Protein 2CZS (pdb70)

B-factor: mean 29.31, std 8.31, range [16.1, 69.45]

Radius of gyration: 17.57 Å; Cα contacts (8 Å, |Δi|>4): 121; chains: 2; bounding box: 39×52×35 Å

InterPro domains:
  IPR036280 Multiheme cytochrome superfamily [SSF48695] (51-92)

Structure (mmCIF, N/CA/C/O backbone):
data_2CZS
#
_entry.id   2CZS
#
_cell.length_a   39.645
_cell.length_b   55.679
_cell.length_c   39.637
_cell.angle_alpha   90.00
_cell.angle_beta   105.91
_cell.angle_gamma   90.00
#
_symmetry.space_group_name_H-M   'P 1 21 1'
#
loop_
_entity.id
_entity.type
_entity.pdbx_description
1 polymer 'cytochrome c, putative'
2 non-polymer 'SULFATE ION'
3 non-polymer 'SODIUM ION'
4 non-polymer 'PROTOPORPHYRIN IX CONTAINING FE'
5 water water
#
loop_
_atom_site.group_PDB
_atom_site.id
_atom_site.type_symbol
_atom_site.label_atom_id
_atom_site.label_alt_id
_atom_site.label_comp_id
_atom_site.label_asym_id
_atom_site.label_entity_id
_atom_site.label_seq_id
_atom_site.pdbx_PDB_ins_code
_atom_site.Cartn_x
_atom_site.Cartn_y
_atom_site.Cartn_z
_atom_site.occupancy
_atom_site.B_iso_or_equiv
_atom_site.auth_seq_id
_atom_site.auth_comp_id
_atom_site.auth_asym_id
_atom_site.auth_atom_id
_atom_site.pdbx_PDB_model_num
ATOM 1 N N . VAL A 1 6 ? -9.744 6.433 6.413 1.00 41.35 28 VAL A N 1
ATOM 2 C CA . VAL A 1 6 ? -8.995 6.178 7.681 1.00 41.09 28 VAL A CA 1
ATOM 3 C C . VAL A 1 6 ? -7.810 7.143 7.847 1.00 40.51 28 VAL A C 1
ATOM 4 O O . VAL A 1 6 ? -7.521 7.971 6.960 1.00 40.75 28 VAL A O 1
ATOM 8 N N . ARG A 1 7 ? -7.120 7.018 8.977 1.00 39.48 29 ARG A N 1
ATOM 9 C CA . ARG A 1 7 ? -6.014 7.910 9.323 1.00 38.04 29 ARG A CA 1
ATOM 10 C C . ARG A 1 7 ? -4.745 7.501 8.583 1.00 36.35 29 ARG A C 1
ATOM 11 O O . ARG A 1 7 ? -4.436 6.315 8.478 1.00 36.77 29 ARG A O 1
ATOM 19 N N . THR A 1 8 ? -4.022 8.482 8.054 1.00 33.95 30 THR A N 1
ATOM 20 C CA . THR A 1 8 ? -2.746 8.188 7.395 1.00 31.78 30 THR A CA 1
ATOM 21 C C . THR A 1 8 ? -1.610 8.296 8.423 1.00 30.19 30 THR A C 1
ATOM 22 O O . THR A 1 8 ? -1.667 9.095 9.367 1.00 30.01 30 THR A O 1
ATOM 26 N N . LYS A 1 9 ? -0.617 7.439 8.256 1.00 28.01 31 LYS A N 1
ATOM 27 C CA . LYS A 1 9 ? 0.364 7.238 9.299 1.00 26.57 31 LYS A CA 1
ATOM 28 C C . LYS A 1 9 ? 1.294 8.429 9.533 1.00 26.61 31 LYS A C 1
ATOM 29 O O . LYS A 1 9 ? 1.711 9.149 8.590 1.00 25.65 31 LYS A O 1
ATOM 35 N N . LYS A 1 10 ? 1.574 8.664 10.814 1.00 25.83 32 LYS A N 1
ATOM 36 C CA . LYS A 1 10 ? 2.446 9.753 11.213 1.00 25.39 32 LYS A CA 1
ATOM 37 C C . LYS A 1 10 ? 3.892 9.325 11.085 1.00 23.74 32 LYS A C 1
ATOM 38 O O . LYS A 1 10 ? 4.197 8.143 10.944 1.00 23.88 32 LYS A O 1
ATOM 44 N N . VAL A 1 11 ? 4.793 10.310 11.095 1.00 23.08 33 VAL A N 1
ATOM 45 C CA . VAL A 1 11 ? 6.211 10.016 11.044 1.00 22.20 33 VAL A CA 1
ATOM 46 C C . VAL A 1 11 ? 6.649 9.312 12.331 1.00 23.58 33 VAL A C 1
ATOM 47 O O . VAL A 1 11 ? 6.430 9.844 13.403 1.00 24.23 33 VAL A O 1
ATOM 51 N N . PRO A 1 12 ? 7.250 8.108 12.228 1.00 24.38 34 PRO A N 1
ATOM 52 C CA . PRO A 1 12 ? 7.713 7.438 13.460 1.00 24.79 34 PRO A CA 1
ATOM 53 C C . PRO A 1 12 ? 8.660 8.291 14.302 1.00 24.77 34 PRO A C 1
ATOM 54 O O . PRO A 1 12 ? 9.543 8.946 13.751 1.00 23.32 34 PRO A O 1
ATOM 58 N N . LEU A 1 13 ? 8.470 8.306 15.626 1.00 25.20 35 LEU A N 1
ATOM 59 C CA . LEU A 1 13 ? 9.461 8.925 16.494 1.00 25.34 35 LEU A CA 1
ATOM 60 C C . LEU A 1 13 ? 10.437 7.864 16.900 1.00 25.37 35 LEU A C 1
ATOM 61 O O . LEU A 1 13 ? 10.254 7.150 17.915 1.00 25.62 35 LEU A O 1
ATOM 66 N N . ASP A 1 14 ? 11.467 7.738 16.077 1.00 25.15 36 ASP A N 1
ATOM 67 C CA . ASP A 1 14 ? 12.475 6.691 16.269 1.00 25.77 36 ASP A CA 1
ATOM 68 C C . ASP A 1 14 ? 13.805 7.189 15.767 1.00 25.74 36 ASP A C 1
ATOM 69 O O . ASP A 1 14 ? 13.894 8.330 15.338 1.00 25.63 36 ASP A O 1
ATOM 74 N N . THR A 1 15 ? 14.859 6.377 15.867 1.00 26.73 37 THR A N 1
ATOM 75 C CA . THR A 1 15 ? 16.191 6.837 15.471 1.00 28.14 37 THR A CA 1
ATOM 76 C C . THR A 1 15 ? 16.257 7.283 13.995 1.00 27.54 37 THR A C 1
ATOM 77 O O . THR A 1 15 ? 16.965 8.223 13.661 1.00 28.32 37 THR A O 1
ATOM 81 N N . ASN A 1 16 ? 15.498 6.613 13.131 1.00 27.91 38 ASN A N 1
ATOM 82 C CA . ASN A 1 16 ? 15.458 6.968 11.722 1.00 27.13 38 ASN A CA 1
ATOM 83 C C . ASN A 1 16 ? 14.846 8.311 11.375 1.00 26.57 38 ASN A C 1
ATOM 84 O O . ASN A 1 16 ? 15.106 8.832 10.292 1.00 26.67 38 ASN A O 1
ATOM 89 N N . HIS A 1 17 ? 14.040 8.870 12.276 1.00 24.02 39 HIS A N 1
ATOM 90 C CA . HIS A 1 17 ? 13.331 10.115 11.958 1.00 23.98 39 HIS A CA 1
ATOM 91 C C . HIS A 1 17 ? 13.557 11.218 12.953 1.00 23.74 39 HIS A C 1
ATOM 92 O O . HIS A 1 17 ? 13.048 12.337 12.761 1.00 22.38 39 HIS A O 1
ATOM 99 N N . LYS A 1 18 ? 14.286 10.913 14.022 1.00 24.02 40 LYS A N 1
ATOM 100 C CA . LYS A 1 18 ? 14.544 11.931 15.047 1.00 24.24 40 LYS A CA 1
ATOM 101 C C . LYS A 1 18 ? 15.095 13.237 14.489 1.00 23.55 40 LYS A C 1
ATOM 102 O O . LYS A 1 18 ? 14.678 14.315 14.937 1.00 21.47 40 LYS A O 1
ATOM 108 N N . ARG A 1 19 ? 16.043 13.169 13.554 1.00 22.70 41 ARG A N 1
ATOM 109 C CA . ARG A 1 19 ? 16.674 14.394 13.046 1.00 23.72 41 ARG A CA 1
ATOM 110 C C . ARG A 1 19 ? 15.664 15.301 12.368 1.00 22.89 41 ARG A C 1
ATOM 111 O O . ARG A 1 19 ? 15.812 16.505 12.407 1.00 23.76 41 ARG A O 1
ATOM 119 N N . PHE A 1 20 ? 14.620 14.726 11.778 1.00 22.24 42 PHE A N 1
ATOM 120 C CA . PHE A 1 20 ? 13.576 15.557 11.171 1.00 21.01 42 PHE A CA 1
ATOM 121 C C . PHE A 1 20 ? 12.673 16.230 12.215 1.00 20.37 42 PHE A C 1
ATOM 122 O O . PHE A 1 20 ? 12.319 17.381 12.072 1.00 21.13 42 PHE A O 1
ATOM 130 N N . TYR A 1 21 ? 12.336 15.501 13.275 1.00 19.68 43 TYR A N 1
ATOM 131 C CA . TYR A 1 21 ? 11.669 16.093 14.441 1.00 19.11 43 TYR A CA 1
ATOM 132 C C . TYR A 1 21 ? 12.471 17.270 15.005 1.00 19.99 43 TYR A C 1
ATOM 133 O O . TYR A 1 21 ? 11.912 18.341 15.264 1.00 21.19 43 TYR A O 1
ATOM 142 N N . ASP A 1 22 ? 13.778 17.058 15.176 1.00 20.77 44 ASP A N 1
ATOM 143 C CA . ASP A 1 22 ? 14.663 18.081 15.746 1.00 20.61 44 ASP A CA 1
ATOM 144 C C . ASP A 1 22 ? 14.760 19.292 14.810 1.00 20.94 44 ASP A C 1
ATOM 145 O O . ASP A 1 22 ? 14.602 20.426 15.262 1.00 22.37 44 ASP A O 1
ATOM 150 N N . ALA A 1 23 ? 14.957 19.046 13.513 1.00 21.42 45 ALA A N 1
ATOM 151 C CA . ALA A 1 23 ? 15.057 20.111 12.502 1.00 22.50 45 ALA A CA 1
ATOM 152 C C . ALA A 1 23 ? 13.771 20.923 12.452 1.00 23.01 45 ALA A C 1
ATOM 153 O O . ALA A 1 23 ? 13.797 22.152 12.453 1.00 22.70 45 ALA A O 1
ATOM 155 N N . PHE A 1 24 ? 12.639 20.226 12.430 1.00 22.94 46 PHE A N 1
ATOM 156 C CA . PHE A 1 24 ? 11.329 20.868 12.466 1.00 24.37 46 PHE A CA 1
ATOM 157 C C . PHE A 1 24 ? 11.160 21.785 13.688 1.00 24.87 46 PHE A C 1
ATOM 158 O O . PHE A 1 24 ? 10.735 22.946 13.542 1.00 24.52 46 PHE A O 1
ATOM 166 N N . ALA A 1 25 ? 11.558 21.265 14.854 1.00 25.21 47 ALA A N 1
ATOM 167 C CA . ALA A 1 25 ? 11.517 22.016 16.129 1.00 25.72 47 ALA A CA 1
ATOM 168 C C . ALA A 1 25 ? 12.398 23.264 16.082 1.00 27.45 47 ALA A C 1
ATOM 169 O O . ALA A 1 25 ? 12.176 24.222 16.822 1.00 27.32 47 ALA A O 1
ATOM 171 N N . GLN A 1 26 ? 13.396 23.238 15.209 1.00 27.88 48 GLN A N 1
ATOM 172 C CA . GLN A 1 26 ? 14.378 24.317 15.111 1.00 28.65 48 GLN A CA 1
ATOM 173 C C . GLN A 1 26 ? 13.996 25.347 14.046 1.00 29.62 48 GLN A C 1
ATOM 174 O O . GLN A 1 26 ? 14.710 26.340 13.855 1.00 30.74 48 GLN A O 1
ATOM 180 N N . GLY A 1 27 ? 12.878 25.110 13.350 1.00 29.50 49 GLY A N 1
ATOM 181 C CA . GLY A 1 27 ? 12.395 26.015 12.294 1.00 29.37 49 GLY A CA 1
ATOM 182 C C . GLY A 1 27 ? 12.598 25.589 10.843 1.00 28.62 49 GLY A C 1
ATOM 183 O O . GLY A 1 27 ? 12.250 26.352 9.926 1.00 29.45 49 GLY A O 1
ATOM 184 N N . ALA A 1 28 ? 13.136 24.392 10.603 1.00 27.64 50 ALA A N 1
ATOM 185 C CA . ALA A 1 28 ? 13.292 23.930 9.217 1.00 26.75 50 ALA A CA 1
ATOM 186 C C . ALA A 1 28 ? 11.943 23.925 8.479 1.00 26.11 50 ALA A C 1
ATOM 187 O O . ALA A 1 28 ? 10.906 23.548 9.027 1.00 27.00 50 ALA A O 1
ATOM 189 N N . GLY A 1 29 ? 11.971 24.348 7.216 1.00 24.73 51 GLY A N 1
ATOM 190 C CA . GLY A 1 29 ? 10.800 24.264 6.366 1.00 24.38 51 GLY A CA 1
ATOM 191 C C . GLY A 1 29 ? 10.463 22.839 5.965 1.00 23.75 51 GLY A C 1
ATOM 192 O O . GLY A 1 29 ? 11.359 22.021 5.713 1.00 23.04 51 GLY A O 1
ATOM 193 N N . LYS A 1 30 ? 9.163 22.555 5.875 1.00 24.25 52 LYS A N 1
ATOM 194 C CA . LYS A 1 30 ? 8.697 21.229 5.499 1.00 24.61 52 LYS A CA 1
ATOM 195 C C . LYS A 1 30 ? 9.097 20.778 4.091 1.00 24.21 52 LYS A C 1
ATOM 196 O O . LYS A 1 30 ? 9.344 19.612 3.896 1.00 22.34 52 LYS A O 1
ATOM 202 N N . LEU A 1 31 ? 9.210 21.693 3.123 1.00 24.13 53 LEU A N 1
ATOM 203 C CA . LEU A 1 31 ? 9.685 21.295 1.801 1.00 24.49 53 L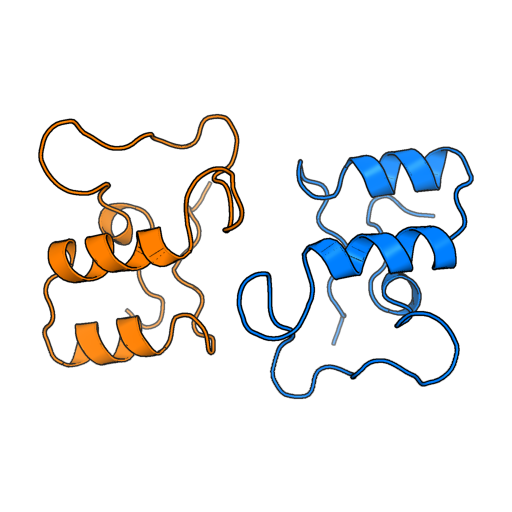EU A CA 1
ATOM 204 C C . LEU A 1 31 ? 11.149 20.833 1.847 1.00 23.81 53 LEU A C 1
ATOM 205 O O . LEU A 1 31 ? 11.506 19.823 1.238 1.00 24.13 53 LEU A O 1
ATOM 210 N N . ASP A 1 32 ? 11.992 21.550 2.586 1.00 23.51 54 ASP A N 1
ATOM 211 C CA . ASP A 1 32 ? 13.399 21.130 2.724 1.00 24.53 54 ASP A CA 1
ATOM 212 C C . ASP A 1 32 ? 13.510 19.758 3.390 1.00 23.49 54 ASP A C 1
ATOM 213 O O . ASP A 1 32 ? 14.303 18.909 2.976 1.00 24.59 54 ASP A O 1
ATOM 218 N N . LEU A 1 33 ? 12.684 19.541 4.418 1.00 22.58 55 LEU A N 1
ATOM 219 C CA . LEU A 1 33 ? 12.629 18.236 5.058 1.00 21.70 55 LEU A CA 1
ATOM 220 C C . LEU A 1 33 ? 12.121 17.154 4.131 1.00 20.38 55 LEU A C 1
ATOM 221 O O . LEU A 1 33 ? 12.697 16.054 4.079 1.00 20.97 55 LEU A O 1
ATOM 226 N N . ASP A 1 34 ? 11.067 17.433 3.366 1.00 19.19 56 ASP A N 1
ATOM 227 C CA . ASP A 1 34 ? 10.522 16.476 2.439 1.00 20.10 56 ASP A CA 1
ATOM 228 C C . ASP A 1 34 ? 11.594 15.959 1.461 1.00 21.50 56 ASP A C 1
ATOM 229 O O . ASP A 1 34 ? 11.591 14.796 1.093 1.00 20.73 56 ASP A O 1
ATOM 234 N N . ARG A 1 35 ? 12.503 16.840 1.029 1.00 22.60 57 ARG A N 1
ATOM 235 C CA . ARG A 1 35 ? 13.531 16.450 0.065 1.00 24.63 57 ARG A CA 1
ATOM 236 C C . ARG A 1 35 ? 14.422 15.392 0.691 1.00 24.13 57 ARG A C 1
ATOM 237 O O . ARG A 1 35 ? 14.877 14.495 -0.016 1.00 26.55 57 ARG A O 1
ATOM 245 N N . GLN A 1 36 ? 14.687 15.502 2.008 1.00 24.21 58 GLN A N 1
ATOM 246 C CA . GLN A 1 36 ? 15.533 14.526 2.712 1.00 23.29 58 GLN A CA 1
ATOM 247 C C . GLN A 1 36 ? 14.877 13.160 2.902 1.00 22.88 58 GLN A C 1
ATOM 248 O O . GLN A 1 36 ? 15.570 12.149 3.003 1.00 22.75 58 GLN A O 1
ATOM 254 N N . CYS A 1 37 ? 13.549 13.092 2.887 1.00 22.10 59 CYS A N 1
ATOM 255 C CA . CYS A 1 37 ? 12.859 11.781 3.037 1.00 20.92 59 CYS A CA 1
ATOM 256 C C . CYS A 1 37 ? 13.166 10.755 1.925 1.00 22.23 59 CYS A C 1
ATOM 257 O O . CYS A 1 37 ? 13.115 9.556 2.190 1.00 21.64 59 CYS A O 1
ATOM 260 N N . VAL A 1 38 ? 13.403 11.272 0.717 1.00 23.24 60 VAL A N 1
ATOM 261 C CA . VAL A 1 38 ? 13.641 10.504 -0.535 1.00 24.71 60 VAL A CA 1
ATOM 262 C C . VAL A 1 38 ? 14.885 9.657 -0.442 1.00 25.87 60 VAL A C 1
ATOM 263 O O . VAL A 1 38 ? 15.026 8.661 -1.167 1.00 26.72 60 VAL A O 1
ATOM 267 N N . GLU A 1 39 ? 15.803 10.055 0.428 1.00 25.25 61 GLU A N 1
ATOM 268 C CA . GLU A 1 39 ? 17.026 9.279 0.660 1.00 26.90 61 GLU A CA 1
ATOM 269 C C . GLU A 1 39 ? 16.727 7.832 0.927 1.00 26.40 61 GLU A C 1
ATOM 270 O O . GLU A 1 39 ? 17.444 6.958 0.438 1.00 27.72 61 GLU A O 1
ATOM 276 N N . CYS A 1 40 ? 15.673 7.590 1.703 1.00 25.59 62 CYS A N 1
ATOM 277 C CA . CYS A 1 40 ? 15.256 6.250 2.087 1.00 24.98 62 CYS A CA 1
ATOM 278 C C . CYS A 1 40 ? 13.972 5.806 1.411 1.00 25.19 62 CYS A C 1
ATOM 279 O O . CYS A 1 40 ? 13.829 4.645 1.032 1.00 24.23 62 CYS A O 1
ATOM 282 N N . HIS A 1 41 ? 13.030 6.731 1.273 1.00 24.32 63 HIS A N 1
ATOM 283 C CA . HIS A 1 41 ? 11.731 6.430 0.732 1.00 24.53 63 HIS A CA 1
ATOM 284 C C . HIS A 1 41 ? 11.713 6.678 -0.765 1.00 25.65 63 HIS A C 1
ATOM 285 O O . HIS A 1 41 ? 11.487 7.782 -1.207 1.00 25.58 63 HIS A O 1
ATOM 292 N N . HIS A 1 42 ? 11.978 5.631 -1.533 1.00 26.28 64 HIS A N 1
ATOM 293 C CA . HIS A 1 42 ? 12.020 5.773 -2.972 1.00 28.07 64 HIS A CA 1
ATOM 294 C C . HIS A 1 42 ? 11.673 4.458 -3.621 1.00 29.69 64 HIS A C 1
ATOM 295 O O . HIS A 1 42 ? 11.442 3.467 -2.946 1.00 30.22 64 HIS A O 1
ATOM 302 N N . GLU A 1 43 ? 11.637 4.459 -4.945 1.00 31.60 65 GLU A N 1
ATOM 303 C CA . GLU A 1 43 ? 11.278 3.269 -5.692 1.00 33.45 65 GLU A CA 1
ATOM 304 C C . GLU A 1 43 ? 12.507 2.374 -5.866 1.00 33.44 65 GLU A C 1
ATOM 305 O O . GLU A 1 43 ? 13.652 2.814 -5.708 1.00 33.00 65 GLU A O 1
ATOM 311 N N . LYS A 1 44 ? 12.262 1.100 -6.154 1.00 34.71 66 LYS A N 1
ATOM 312 C CA . LYS A 1 44 ? 13.301 0.143 -6.514 1.00 35.86 66 LYS A CA 1
ATOM 313 C C . LYS A 1 44 ? 14.428 0.694 -7.397 1.00 36.01 66 LYS A C 1
ATOM 314 O O . LYS A 1 44 ? 14.185 1.544 -8.253 1.00 36.89 66 LYS A O 1
ATOM 320 N N . PRO A 1 45 ? 15.661 0.186 -7.207 1.00 36.29 67 PRO A N 1
ATOM 321 C CA . PRO A 1 45 ? 15.968 -0.815 -6.204 1.00 35.90 67 PRO A CA 1
ATOM 322 C C . PRO A 1 45 ? 16.487 -0.212 -4.901 1.00 35.13 67 PRO A C 1
ATOM 323 O O . PRO A 1 45 ? 16.908 0.962 -4.860 1.00 34.86 67 PRO A O 1
ATOM 327 N N . GLY A 1 46 ? 16.428 -1.006 -3.837 1.00 33.81 68 GLY A N 1
ATOM 328 C CA . GLY A 1 46 ? 16.875 -0.584 -2.524 1.00 32.92 68 GLY A CA 1
ATOM 329 C C . GLY A 1 46 ? 15.911 0.413 -1.903 1.00 31.93 68 GLY A C 1
ATOM 330 O O . GLY A 1 46 ? 14.917 0.809 -2.514 1.00 32.55 68 GLY A O 1
ATOM 331 N N . GLY A 1 47 ? 16.209 0.818 -0.676 1.00 31.04 69 GLY A N 1
ATOM 332 C CA . GLY A 1 47 ? 15.370 1.784 0.020 1.00 30.20 69 GLY A CA 1
ATOM 333 C C . GLY A 1 47 ? 14.041 1.184 0.427 1.00 29.30 69 GLY A C 1
ATOM 334 O O . GLY A 1 47 ? 13.879 -0.039 0.479 1.00 29.36 69 GLY A O 1
ATOM 335 N N . ILE A 1 48 ? 13.083 2.060 0.717 1.00 28.39 70 ILE A N 1
ATOM 336 C CA . ILE A 1 48 ? 11.775 1.648 1.205 1.00 28.89 70 ILE A CA 1
ATOM 337 C C . ILE A 1 48 ? 10.720 2.036 0.191 1.00 29.61 70 ILE A C 1
ATOM 338 O O . ILE A 1 48 ? 10.371 3.219 0.046 1.00 27.99 70 ILE A O 1
ATOM 343 N N . PRO A 1 49 ? 10.238 1.049 -0.567 1.00 29.84 71 PRO A N 1
ATOM 344 C CA . PRO A 1 49 ? 9.326 1.445 -1.633 1.00 31.02 71 PRO A CA 1
ATOM 345 C C . PRO A 1 49 ? 7.992 1.871 -1.067 1.00 31.58 71 PRO A C 1
ATOM 346 O O . PRO A 1 49 ? 7.600 1.409 -0.002 1.00 32.84 71 PRO A O 1
ATOM 350 N N . PHE A 1 50 ? 7.301 2.750 -1.777 1.00 31.92 72 PHE A N 1
ATOM 351 C CA . PHE A 1 50 ? 5.950 3.141 -1.410 1.00 33.00 72 PHE A CA 1
ATOM 352 C C . PHE A 1 50 ? 5.003 1.985 -1.678 1.00 34.38 72 PHE A C 1
ATOM 353 O O . PHE A 1 50 ? 5.315 1.129 -2.514 1.00 35.16 72 PHE A O 1
ATOM 361 N N . PRO A 1 51 ? 3.836 1.947 -0.996 1.00 35.33 73 PRO A N 1
ATOM 362 C CA . PRO A 1 51 ? 2.958 0.831 -1.316 1.00 35.98 73 PRO A CA 1
ATOM 363 C C . PRO A 1 51 ? 2.374 1.018 -2.707 1.00 36.44 73 PRO A C 1
ATOM 364 O O . PRO A 1 51 ? 2.465 2.114 -3.286 1.00 35.90 73 PRO A O 1
ATOM 368 N N . LYS A 1 52 ? 1.798 -0.046 -3.259 1.00 36.87 74 LYS A N 1
ATOM 369 C CA . LYS A 1 52 ? 1.012 0.090 -4.473 1.00 37.40 74 LYS A CA 1
ATOM 370 C C . LYS A 1 52 ? -0.068 1.141 -4.188 1.00 37.13 74 LYS A C 1
ATOM 371 O O . LYS A 1 52 ? -0.652 1.180 -3.089 1.00 37.26 74 LYS A O 1
ATOM 377 N N . ASN A 1 53 ? -0.311 1.985 -5.184 1.00 36.64 75 ASN A N 1
ATOM 378 C CA . ASN A 1 53 ? -1.330 3.038 -5.123 1.00 36.50 75 ASN A CA 1
ATOM 379 C C . ASN A 1 53 ? -0.885 4.309 -4.410 1.00 35.69 75 ASN A C 1
ATOM 380 O O . ASN A 1 53 ? -1.547 5.341 -4.505 1.00 36.12 75 ASN A O 1
ATOM 385 N N . HIS A 1 54 ? 0.260 4.252 -3.732 1.00 34.93 76 HIS A N 1
ATOM 386 C CA . HIS A 1 54 ? 0.822 5.470 -3.126 1.00 33.33 76 HIS A CA 1
ATOM 387 C C . HIS A 1 54 ? 0.952 6.562 -4.173 1.00 33.43 76 HIS A C 1
ATOM 388 O O . HIS A 1 54 ? 1.260 6.270 -5.328 1.00 33.80 76 HIS A O 1
ATOM 395 N N . PRO A 1 55 ? 0.699 7.820 -3.786 1.00 33.04 77 PRO A N 1
ATOM 396 C CA . PRO A 1 55 ? 1.001 8.911 -4.699 1.00 33.44 77 PRO A CA 1
ATOM 397 C C . PRO A 1 55 ? 2.433 8.852 -5.256 1.00 34.40 77 PRO A C 1
ATOM 398 O O . PRO A 1 55 ? 3.348 8.351 -4.599 1.00 34.48 77 PRO A O 1
ATOM 402 N N . VAL A 1 56 ? 2.610 9.377 -6.463 1.00 35.93 78 VAL A N 1
ATOM 403 C CA . VAL A 1 56 ? 3.926 9.439 -7.108 1.00 36.69 78 VAL A CA 1
ATOM 404 C C . VAL A 1 56 ? 4.425 10.891 -7.094 1.00 37.19 78 VAL A C 1
ATOM 405 O O . VAL A 1 56 ? 3.656 11.788 -6.814 1.00 37.07 78 VAL A O 1
ATOM 409 N N . LYS A 1 57 ? 5.708 11.127 -7.370 1.00 37.84 79 LYS A N 1
ATOM 410 C CA . LYS A 1 57 ? 6.268 12.485 -7.281 1.00 38.20 79 LYS A CA 1
ATOM 411 C C . LYS A 1 57 ? 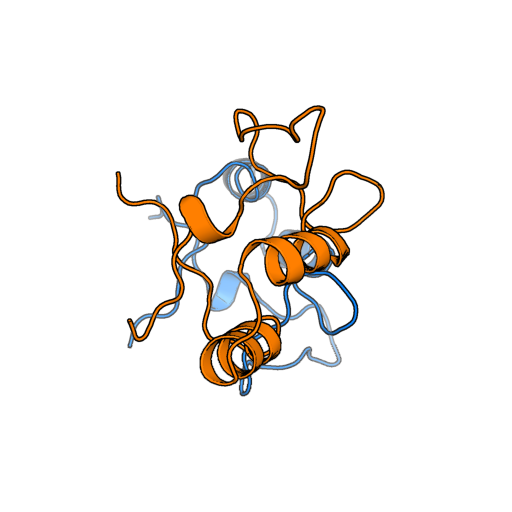5.767 13.447 -8.381 1.00 38.51 79 LYS A C 1
ATOM 412 O O . LYS A 1 57 ? 5.557 13.029 -9.532 1.00 38.10 79 LYS A O 1
ATOM 418 N N . PRO A 1 58 ? 5.535 14.723 -8.016 1.00 38.34 80 PRO A N 1
ATOM 419 C CA . PRO A 1 58 ? 5.110 15.780 -8.927 1.00 39.07 80 PRO A CA 1
ATOM 420 C C . PRO A 1 58 ? 6.238 16.274 -9.829 1.00 39.60 80 PRO A C 1
ATOM 421 O O . PRO A 1 58 ? 7.393 15.924 -9.611 1.00 39.75 80 PRO A O 1
ATOM 425 N N . ALA A 1 59 ? 5.902 17.100 -10.815 1.00 40.35 81 ALA A N 1
ATOM 426 C CA . ALA A 1 59 ? 6.916 17.687 -11.693 1.00 40.53 81 ALA A CA 1
ATOM 427 C C . ALA A 1 59 ? 7.682 18.830 -11.011 1.00 40.72 81 ALA A C 1
ATOM 428 O O . ALA A 1 59 ? 8.915 18.934 -11.141 1.00 41.20 81 ALA A O 1
ATOM 430 N N . ASP A 1 60 ? 6.946 19.678 -10.292 1.00 40.49 82 ASP A N 1
ATOM 431 C CA . ASP A 1 60 ? 7.507 20.839 -9.595 1.00 40.46 82 ASP A CA 1
ATOM 432 C C . ASP A 1 60 ? 7.632 20.595 -8.097 1.00 39.44 82 ASP A C 1
ATOM 433 O O . ASP A 1 60 ? 6.623 20.464 -7.394 1.00 39.78 82 ASP A O 1
ATOM 438 N N . GLY A 1 61 ? 8.871 20.569 -7.619 1.00 37.81 83 GLY A N 1
ATOM 439 C CA . GLY A 1 61 ? 9.174 20.419 -6.204 1.00 35.25 83 GLY A CA 1
ATOM 440 C C . GLY A 1 61 ? 9.001 18.989 -5.733 1.00 32.19 83 GLY A C 1
ATOM 441 O O . GLY A 1 61 ? 8.530 18.146 -6.486 1.00 33.00 83 GLY A O 1
ATOM 442 N N . PRO A 1 62 ? 9.397 18.713 -4.480 1.00 30.87 84 PRO A N 1
ATOM 443 C CA . PRO A 1 62 ? 9.361 17.361 -3.943 1.00 28.67 84 PRO A CA 1
ATOM 444 C C . PRO A 1 62 ? 7.929 16.887 -3.637 1.00 27.14 84 PRO A C 1
ATOM 445 O O . PRO A 1 62 ? 7.018 17.704 -3.455 1.00 27.37 84 PRO A O 1
ATOM 449 N N . MET A 1 63 ? 7.746 15.568 -3.593 1.00 25.28 85 MET A N 1
ATOM 450 C CA . MET A 1 63 ? 6.508 15.003 -3.027 1.00 23.26 85 MET A CA 1
ATOM 451 C C . MET A 1 63 ? 6.357 15.511 -1.594 1.00 21.59 85 MET A C 1
ATOM 452 O O . MET A 1 63 ? 7.308 15.454 -0.796 1.00 21.16 85 MET A O 1
ATOM 457 N N . ARG A 1 64 ? 5.167 16.004 -1.271 1.00 20.15 86 ARG A N 1
ATOM 458 C CA . ARG A 1 64 ? 4.995 16.762 -0.024 1.00 20.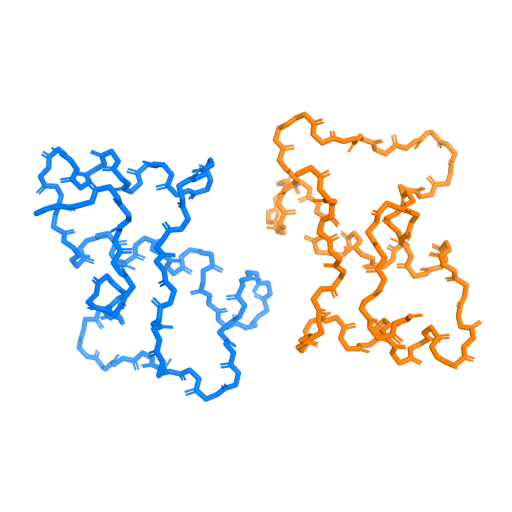72 86 ARG A CA 1
ATOM 459 C C . ARG A 1 64 ? 4.697 15.782 1.136 1.00 20.49 86 ARG A C 1
ATOM 460 O O . ARG A 1 64 ? 3.549 15.691 1.608 1.00 20.35 86 ARG A O 1
ATOM 468 N N . CYS A 1 65 ? 5.733 15.078 1.591 1.00 19.22 87 CYS A N 1
ATOM 469 C CA . CYS A 1 65 ? 5.501 14.007 2.578 1.00 18.41 87 CYS A CA 1
ATOM 470 C C . CYS A 1 65 ? 4.749 14.519 3.796 1.00 18.40 87 CYS A C 1
ATOM 471 O O . CYS A 1 65 ? 3.785 13.885 4.279 1.00 19.08 87 CYS A O 1
ATOM 474 N N . LEU A 1 66 ? 5.225 15.642 4.320 1.00 18.52 88 LEU A N 1
ATOM 475 C CA . LEU A 1 66 ? 4.816 16.157 5.612 1.00 20.19 88 LEU A CA 1
ATOM 476 C C . LEU A 1 66 ? 3.467 16.795 5.566 1.00 21.05 88 LEU A C 1
ATOM 477 O O . LEU A 1 66 ? 2.930 17.150 6.602 1.00 23.21 88 LEU A O 1
ATOM 482 N N . PHE A 1 67 ? 2.907 16.896 4.368 1.00 21.04 89 PHE A N 1
ATOM 483 C CA . PHE A 1 67 ? 1.583 17.466 4.207 1.00 22.38 89 PHE A CA 1
ATOM 484 C C . PHE A 1 67 ? 0.566 16.386 4.572 1.00 22.12 89 PHE A C 1
ATOM 485 O O . PHE A 1 67 ? -0.457 16.682 5.230 1.00 23.12 89 PHE A O 1
ATOM 493 N N . CYS A 1 68 ? 0.846 15.147 4.163 1.00 21.22 90 CYS A N 1
ATOM 494 C CA . CYS A 1 68 ? -0.040 14.021 4.488 1.00 21.45 90 CYS A CA 1
ATOM 495 C C . CYS A 1 68 ? 0.380 13.239 5.711 1.00 21.42 90 CYS A C 1
ATOM 496 O O . CYS A 1 68 ? -0.472 12.678 6.402 1.00 21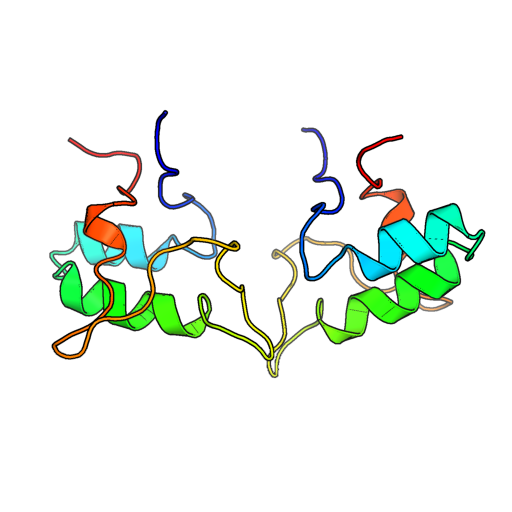.19 90 CYS A O 1
ATOM 499 N N . HIS A 1 69 ? 1.683 13.155 5.958 1.00 21.09 91 HIS A N 1
ATOM 500 C CA . HIS A 1 69 ? 2.207 12.391 7.094 1.00 20.30 91 HIS A CA 1
ATOM 501 C C . HIS A 1 69 ? 2.710 13.379 8.139 1.00 21.03 91 HIS A C 1
ATOM 502 O O . HIS A 1 69 ? 3.810 13.925 8.029 1.00 21.68 91 HIS A O 1
ATOM 509 N N . LYS A 1 70 ? 1.852 13.642 9.126 1.00 21.98 92 LYS A N 1
ATOM 510 C CA . LYS A 1 70 ? 2.189 14.565 10.203 1.00 22.96 92 LYS A CA 1
ATOM 511 C C . LYS A 1 70 ? 3.265 14.018 11.137 1.00 22.64 92 LYS A C 1
ATOM 512 O O . LYS A 1 70 ? 3.372 12.810 11.335 1.00 21.57 92 LYS A O 1
ATOM 518 N N . PHE A 1 71 ? 4.084 14.898 11.697 1.00 23.22 93 PHE A N 1
ATOM 519 C CA . PHE A 1 71 ? 4.886 14.508 12.853 1.00 23.05 93 PHE A CA 1
ATOM 520 C C . PHE A 1 71 ? 3.954 14.226 14.011 1.00 24.18 93 PHE A C 1
ATOM 521 O O . PHE A 1 71 ? 2.910 14.868 14.126 1.00 24.92 93 PHE A O 1
ATOM 529 N N . LYS A 1 72 ? 4.352 13.297 14.878 1.00 25.50 94 LYS A N 1
ATOM 530 C CA . LYS A 1 72 ? 3.684 13.134 16.171 1.00 27.03 94 LYS A CA 1
ATOM 531 C C . LYS A 1 72 ? 4.186 14.239 17.084 1.00 28.11 94 LYS A C 1
ATOM 532 O O . LYS A 1 72 ? 5.038 15.041 16.699 1.00 28.09 94 LYS A O 1
ATOM 538 N N . LEU A 1 73 ? 3.659 14.269 18.305 1.00 30.06 95 LEU A N 1
ATOM 539 C CA . LEU A 1 73 ? 4.051 15.275 19.303 1.00 31.90 95 LEU A CA 1
ATOM 540 C C . LEU A 1 73 ? 3.714 16.704 18.855 1.00 33.76 95 LEU A C 1
ATOM 541 O O . LEU A 1 73 ? 4.381 17.668 19.240 1.00 33.09 95 LEU A O 1
ATOM 546 N N . GLU A 1 74 ? 2.679 16.854 18.035 1.00 36.24 96 GLU A N 1
ATOM 547 C CA . GLU A 1 74 ? 2.386 18.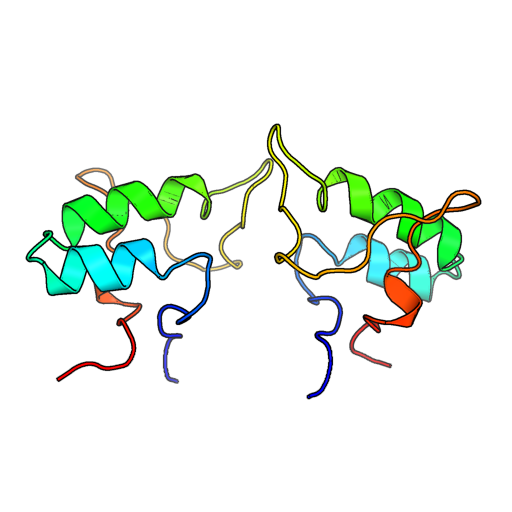185 17.507 1.00 39.27 96 GLU A CA 1
ATOM 548 C C . GLU A 1 74 ? 1.148 18.887 18.052 1.00 40.93 96 GLU A C 1
ATOM 549 O O . GLU A 1 74 ? 0.219 18.259 18.567 1.00 41.69 96 GLU A O 1
ATOM 555 N N . HIS A 1 75 ? 1.208 20.215 17.965 1.00 42.57 97 HIS A N 1
ATOM 556 C CA . HIS A 1 75 ? 0.101 21.113 18.242 1.00 43.86 97 HIS A CA 1
ATOM 557 C C . HIS A 1 75 ? 0.229 22.305 17.296 1.00 44.12 97 HIS A C 1
ATOM 558 O O . HIS A 1 75 ? 1.215 22.422 16.546 1.00 44.55 97 HIS A O 1
ATOM 565 N N . VAL B 1 6 ? 6.529 -4.548 22.976 1.00 38.84 28 VAL B N 1
ATOM 566 C CA . VAL B 1 6 ? 7.130 -5.777 23.579 1.00 39.19 28 VAL B CA 1
ATOM 567 C C . VAL B 1 6 ? 7.239 -6.886 22.521 1.00 38.79 28 VAL B C 1
ATOM 568 O O . VAL B 1 6 ? 8.257 -7.582 22.441 1.00 38.97 28 VAL B O 1
ATOM 572 N N . ARG B 1 7 ? 6.195 -7.016 21.700 1.00 37.94 29 ARG B N 1
ATOM 573 C CA . ARG B 1 7 ? 6.151 -7.981 20.596 1.00 37.03 29 ARG B CA 1
ATOM 574 C C . ARG B 1 7 ? 7.156 -7.596 19.517 1.00 35.16 29 ARG B C 1
ATOM 575 O O . ARG B 1 7 ? 7.277 -6.424 19.185 1.00 35.60 29 ARG B O 1
ATOM 583 N N . THR B 1 8 ? 7.878 -8.564 18.965 1.00 33.09 30 THR B N 1
ATOM 584 C CA . THR B 1 8 ? 8.826 -8.213 17.895 1.00 31.11 30 THR B CA 1
ATOM 585 C C . THR B 1 8 ? 8.171 -8.327 16.527 1.00 29.13 30 THR B C 1
ATOM 586 O O . THR B 1 8 ? 7.313 -9.189 16.313 1.00 29.27 30 THR B O 1
ATOM 590 N N . LYS B 1 9 ? 8.530 -7.395 15.650 1.00 27.32 31 LYS B N 1
ATOM 591 C CA . LYS B 1 9 ? 7.845 -7.213 14.375 1.00 26.26 31 LYS B CA 1
ATOM 592 C C . LYS B 1 9 ? 7.885 -8.441 13.502 1.00 25.52 31 LYS B C 1
ATOM 593 O O . LYS B 1 9 ? 8.913 -9.107 13.378 1.00 25.49 31 LYS B O 1
ATOM 599 N N . LYS B 1 10 ? 6.732 -8.760 12.943 1.00 24.99 32 LYS B N 1
ATOM 600 C CA . LYS B 1 10 ? 6.679 -9.873 12.022 1.00 25.06 32 LYS B CA 1
ATOM 601 C C . LYS B 1 10 ? 7.103 -9.409 10.633 1.00 24.56 32 LYS B C 1
ATOM 602 O O . LYS B 1 10 ? 7.216 -8.213 10.346 1.00 24.53 32 LYS B O 1
ATOM 608 N N . VAL B 1 11 ? 7.373 -10.378 9.766 1.00 23.76 33 VAL B N 1
ATOM 609 C CA . VAL B 1 11 ? 7.755 -10.058 8.381 1.00 23.82 33 VAL B CA 1
ATOM 610 C C . VAL B 1 11 ? 6.609 -9.366 7.631 1.00 24.40 33 VAL B C 1
ATOM 611 O O . VAL B 1 11 ? 5.517 -9.911 7.576 1.00 24.43 33 VAL B O 1
ATOM 615 N N . PRO B 1 12 ? 6.857 -8.149 7.090 1.00 24.82 34 PRO B N 1
ATOM 616 C CA . PRO B 1 12 ? 5.799 -7.451 6.330 1.00 25.76 34 PRO B CA 1
ATOM 617 C C . PRO B 1 12 ? 5.281 -8.307 5.163 1.00 25.58 34 PRO B C 1
ATOM 618 O O . PRO B 1 12 ? 6.082 -8.859 4.431 1.00 24.38 34 PRO B O 1
ATOM 622 N N . LEU B 1 13 ? 3.961 -8.413 4.973 1.00 24.49 35 LEU B N 1
ATOM 623 C CA . LEU B 1 13 ? 3.434 -8.981 3.727 1.00 24.91 35 LEU B CA 1
ATOM 624 C C . LEU B 1 13 ? 3.319 -7.879 2.710 1.00 24.68 35 LEU B C 1
ATOM 625 O O . LEU B 1 13 ? 2.294 -7.213 2.615 1.00 24.10 35 LEU B O 1
ATOM 630 N N . ASP B 1 14 ? 4.393 -7.683 1.961 1.00 23.85 36 ASP B N 1
ATOM 631 C CA . ASP B 1 14 ? 4.439 -6.607 0.974 1.00 24.09 36 ASP B CA 1
ATOM 632 C C . ASP B 1 14 ? 5.252 -7.085 -0.213 1.00 23.58 36 ASP B C 1
ATOM 633 O O . ASP B 1 14 ? 5.662 -8.242 -0.257 1.00 23.30 36 ASP B O 1
ATOM 638 N N . THR B 1 15 ? 5.474 -6.221 -1.194 1.00 24.69 37 THR B N 1
ATOM 639 C CA . THR B 1 15 ? 6.184 -6.618 -2.391 1.00 25.91 37 THR B CA 1
ATOM 640 C C . THR B 1 15 ? 7.613 -7.164 -2.157 1.00 25.16 37 THR B C 1
ATOM 641 O O . THR B 1 15 ? 8.038 -8.133 -2.796 1.00 26.90 37 THR B O 1
ATOM 645 N N . ASN B 1 16 ? 8.323 -6.584 -1.193 1.00 24.90 38 ASN B N 1
ATOM 646 C CA . ASN B 1 16 ? 9.691 -7.000 -0.888 1.00 24.80 38 ASN B CA 1
ATOM 647 C C . ASN B 1 16 ? 9.822 -8.319 -0.145 1.00 23.65 38 ASN B C 1
ATOM 648 O O . ASN B 1 16 ? 10.894 -8.908 -0.137 1.00 25.52 38 ASN B O 1
ATOM 653 N N . HIS B 1 17 ? 8.735 -8.773 0.468 1.00 21.48 39 HIS B N 1
ATOM 654 C C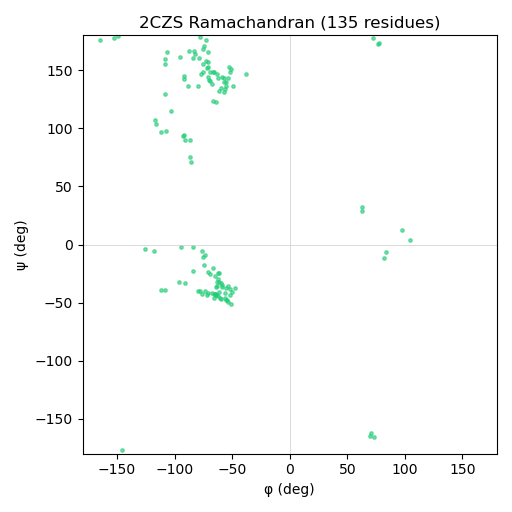A . HIS B 1 17 ? 8.798 -9.992 1.290 1.00 21.14 39 HIS B CA 1
ATOM 655 C C . HIS B 1 17 ? 7.925 -11.121 0.785 1.00 20.82 39 HIS B C 1
ATOM 656 O O . HIS B 1 17 ? 8.015 -12.237 1.317 1.00 20.07 39 HIS B O 1
ATOM 663 N N . LYS B 1 18 ? 7.119 -10.861 -0.251 1.00 20.56 40 LYS B N 1
ATOM 664 C CA . LYS B 1 18 ? 6.164 -11.856 -0.804 1.00 20.51 40 LYS B CA 1
ATOM 665 C C . LYS B 1 18 ? 6.892 -13.128 -1.214 1.00 19.39 40 LYS B C 1
ATOM 666 O O . LYS B 1 18 ? 6.360 -14.217 -0.975 1.00 19.88 40 LYS B O 1
ATOM 672 N N . ARG B 1 19 ? 8.062 -13.005 -1.844 1.00 19.15 41 ARG B N 1
ATOM 673 C CA . ARG B 1 19 ? 8.843 -14.192 -2.246 1.00 20.99 41 ARG B CA 1
ATOM 674 C C . ARG B 1 19 ? 9.125 -15.166 -1.114 1.00 19.85 41 ARG B C 1
ATOM 675 O O . ARG B 1 19 ? 9.136 -16.381 -1.326 1.00 21.17 41 ARG B O 1
ATOM 683 N N . PHE B 1 20 ? 9.353 -14.641 0.090 1.00 19.64 42 PHE B N 1
ATOM 684 C CA . PHE B 1 20 ? 9.690 -15.465 1.238 1.00 19.10 42 PHE B CA 1
ATOM 685 C C . PHE B 1 20 ? 8.448 -16.132 1.791 1.00 18.71 42 PHE B C 1
ATOM 686 O O . PHE B 1 20 ? 8.482 -17.305 2.134 1.00 18.24 42 PHE B O 1
ATOM 694 N N . TYR B 1 21 ? 7.331 -15.426 1.833 1.00 19.06 43 TYR B N 1
ATOM 695 C CA . TYR B 1 21 ? 6.049 -16.063 2.131 1.00 18.65 43 TYR B CA 1
ATOM 696 C C . TYR B 1 21 ? 5.781 -17.242 1.187 1.00 19.51 43 TYR B C 1
ATOM 697 O O . TYR B 1 21 ? 5.446 -18.335 1.640 1.00 20.36 43 TYR B O 1
ATOM 706 N N . ASP B 1 22 ? 5.942 -17.005 -0.115 1.00 20.22 44 ASP B N 1
ATOM 707 C CA . ASP B 1 22 ? 5.584 -18.003 -1.118 1.00 21.37 44 ASP B CA 1
ATOM 708 C C . ASP B 1 22 ? 6.531 -19.187 -0.990 1.00 21.41 44 ASP B C 1
ATOM 709 O O . ASP B 1 22 ? 6.076 -20.335 -1.031 1.00 22.79 44 ASP B O 1
ATOM 714 N N . ALA B 1 23 ? 7.832 -18.920 -0.791 1.00 21.18 45 ALA B N 1
ATOM 715 C CA . ALA B 1 23 ? 8.823 -19.997 -0.673 1.00 21.02 45 ALA B CA 1
ATOM 716 C C . ALA B 1 23 ? 8.562 -20.846 0.568 1.00 21.96 45 ALA B C 1
ATOM 717 O O . ALA B 1 23 ? 8.601 -22.084 0.515 1.00 21.08 45 ALA B O 1
ATOM 719 N N . PHE B 1 24 ? 8.243 -20.188 1.678 1.00 20.29 46 PHE B N 1
ATOM 720 C CA . PHE B 1 24 ? 7.963 -20.882 2.934 1.00 22.17 46 PHE B CA 1
ATOM 721 C C . PHE B 1 24 ? 6.739 -21.794 2.753 1.00 23.05 46 PHE B C 1
ATOM 722 O O . PHE B 1 24 ? 6.753 -22.956 3.177 1.00 24.78 46 PHE B O 1
ATOM 730 N N . ALA B 1 25 ? 5.701 -21.270 2.111 1.00 23.57 47 ALA B N 1
ATOM 731 C CA . ALA B 1 25 ? 4.485 -22.055 1.883 1.00 25.76 47 ALA B CA 1
ATOM 732 C C . ALA B 1 25 ? 4.778 -23.245 0.961 1.00 26.22 47 ALA B C 1
ATOM 733 O O . ALA B 1 25 ? 4.113 -24.280 1.039 1.00 27.25 47 ALA B O 1
ATOM 735 N N . GLN B 1 26 ? 5.793 -23.089 0.108 1.00 27.02 48 GLN B N 1
ATOM 736 C CA . GLN B 1 26 ? 6.256 -24.170 -0.781 1.00 27.72 48 GLN B CA 1
ATOM 737 C C . GLN B 1 26 ? 7.243 -25.142 -0.086 1.00 27.83 48 GLN B C 1
ATOM 738 O O . GLN B 1 26 ? 7.670 -26.150 -0.684 1.00 29.28 48 GLN B O 1
ATOM 744 N N . GLY B 1 27 ? 7.577 -24.874 1.176 1.00 27.58 49 GLY B N 1
ATOM 745 C CA . GLY B 1 27 ? 8.428 -25.765 1.946 1.00 27.05 49 GLY B CA 1
ATOM 746 C C . GLY B 1 27 ? 9.910 -25.431 2.037 1.00 26.20 49 GLY B C 1
ATOM 747 O O . GLY B 1 27 ? 10.707 -26.254 2.470 1.00 26.82 49 GLY B O 1
ATOM 748 N N . ALA B 1 28 ? 10.305 -24.233 1.628 1.00 25.38 50 ALA B N 1
ATOM 749 C CA . ALA B 1 28 ? 11.659 -23.789 1.875 1.00 24.51 50 ALA B CA 1
ATOM 750 C C . ALA B 1 28 ? 12.001 -23.770 3.368 1.00 24.17 50 ALA B C 1
ATOM 751 O O . ALA B 1 28 ? 11.165 -23.425 4.197 1.00 24.88 50 ALA B O 1
ATOM 753 N N . GLY B 1 29 ? 13.244 -24.109 3.694 1.00 23.39 51 GLY B N 1
ATOM 754 C CA . GLY B 1 29 ? 13.707 -24.087 5.071 1.00 22.79 51 GLY B CA 1
ATOM 755 C C . GLY B 1 29 ? 14.000 -22.687 5.564 1.00 22.36 51 GLY B C 1
ATOM 756 O O . GLY B 1 29 ? 14.430 -21.820 4.788 1.00 21.23 51 GLY B O 1
ATOM 757 N N . LYS B 1 30 ? 13.759 -22.461 6.853 1.00 22.13 52 LYS B N 1
ATOM 758 C CA . LYS B 1 30 ? 13.963 -21.121 7.420 1.00 22.52 52 LYS B CA 1
ATOM 759 C C . LYS B 1 30 ? 15.421 -20.641 7.386 1.00 21.95 52 LYS B C 1
ATOM 760 O O . LYS B 1 30 ? 15.661 -19.446 7.156 1.00 20.57 52 LYS B O 1
ATOM 766 N N . LEU B 1 31 ? 16.403 -21.527 7.590 1.00 21.82 53 LEU B N 1
ATOM 767 C CA . LEU B 1 31 ? 17.784 -21.071 7.476 1.00 23.20 53 LEU B CA 1
ATOM 768 C C . LEU B 1 31 ? 18.087 -20.619 6.053 1.00 22.55 53 LEU B C 1
ATOM 769 O O . LEU B 1 31 ? 18.758 -19.597 5.884 1.00 22.05 53 LEU B O 1
ATOM 774 N N . ASP B 1 32 ? 17.622 -21.363 5.030 1.00 22.57 54 ASP B N 1
ATOM 775 C CA . ASP B 1 32 ? 17.856 -20.964 3.619 1.00 22.47 54 ASP B CA 1
ATOM 776 C C . ASP B 1 32 ? 17.242 -19.587 3.359 1.00 21.21 54 ASP B C 1
ATOM 777 O O . ASP B 1 32 ? 17.877 -18.711 2.776 1.00 21.98 54 ASP B O 1
ATOM 782 N N . LEU B 1 33 ? 15.998 -19.375 3.803 1.00 20.35 55 LEU B N 1
ATOM 783 C CA . LEU B 1 33 ? 15.387 -18.057 3.648 1.00 18.63 55 LEU B CA 1
ATOM 784 C C . LEU B 1 33 ? 16.138 -17.015 4.440 1.00 18.67 55 LEU B C 1
ATOM 785 O O . LEU B 1 33 ? 16.397 -15.914 3.934 1.00 19.13 55 LEU B O 1
ATOM 790 N N . ASP B 1 34 ? 16.515 -17.325 5.678 1.00 18.11 56 ASP B N 1
ATOM 791 C CA . ASP B 1 34 ? 17.349 -16.376 6.472 1.00 18.00 56 ASP B CA 1
ATOM 792 C C . ASP B 1 34 ? 18.567 -15.810 5.705 1.00 18.67 56 ASP B C 1
ATOM 793 O O . ASP B 1 34 ? 18.895 -14.665 5.826 1.00 18.56 56 ASP B O 1
ATOM 798 N N . ARG B 1 35 ? 19.196 -16.637 4.879 1.00 19.83 57 ARG B N 1
ATOM 799 C CA . ARG B 1 35 ? 20.404 -16.208 4.182 1.00 20.81 57 ARG B CA 1
ATOM 800 C C . ARG B 1 35 ? 20.101 -15.154 3.140 0.50 19.47 57 ARG B C 1
ATOM 801 O O . ARG B 1 35 ? 20.949 -14.344 2.784 0.50 19.32 57 ARG B O 1
ATOM 809 N N . GLN B 1 36 ? 18.870 -15.162 2.661 1.00 19.82 58 GLN B N 1
ATOM 810 C CA . GLN B 1 36 ? 18.460 -14.216 1.620 1.00 19.20 58 GLN B CA 1
ATOM 811 C C . GLN B 1 36 ? 18.035 -12.863 2.159 1.00 19.35 58 GLN B C 1
ATOM 812 O O . GLN B 1 36 ? 18.107 -11.876 1.446 1.00 19.97 58 GLN B O 1
ATOM 818 N N . CYS B 1 37 ? 17.639 -12.807 3.421 1.00 20.12 59 CYS B N 1
ATOM 819 C CA . CYS B 1 37 ? 17.238 -11.562 4.047 1.00 20.64 59 CYS B CA 1
ATOM 820 C C . CYS B 1 37 ? 18.346 -10.532 4.046 1.00 21.19 59 CYS B C 1
ATOM 821 O O . CYS B 1 37 ? 18.065 -9.334 3.944 1.00 20.87 59 CYS B O 1
ATOM 824 N N . VAL B 1 38 ? 19.584 -10.994 4.148 1.00 22.36 60 VAL B N 1
ATOM 825 C CA . VAL B 1 38 ? 20.740 -10.091 4.241 1.00 24.98 60 VAL B CA 1
ATOM 826 C C . VAL B 1 38 ? 21.109 -9.400 2.946 1.00 25.48 60 VAL B C 1
ATOM 827 O O . VAL B 1 38 ? 21.936 -8.465 2.974 1.00 24.13 60 VAL B O 1
ATOM 831 N N . GLU B 1 39 ? 20.495 -9.802 1.835 1.00 25.63 61 GLU B N 1
ATOM 832 C CA . GLU B 1 39 ? 20.615 -9.010 0.588 1.00 25.61 61 GLU B CA 1
ATOM 833 C C . GLU B 1 39 ? 20.255 -7.547 0.878 1.00 25.34 61 GLU B C 1
ATOM 834 O O . GLU B 1 39 ? 20.885 -6.608 0.366 1.00 26.99 61 GLU B O 1
ATOM 840 N N . CYS B 1 40 ? 19.261 -7.344 1.726 1.00 23.29 62 CYS B N 1
ATOM 841 C CA . CYS B 1 40 ? 18.778 -6.007 2.025 1.00 23.22 62 CYS B CA 1
ATOM 842 C C . CYS B 1 40 ? 19.058 -5.546 3.435 1.00 23.12 62 CYS B C 1
ATOM 843 O O . CYS B 1 40 ? 19.301 -4.372 3.652 1.00 22.74 62 CYS B O 1
ATOM 846 N N . HIS B 1 41 ? 18.934 -6.441 4.398 1.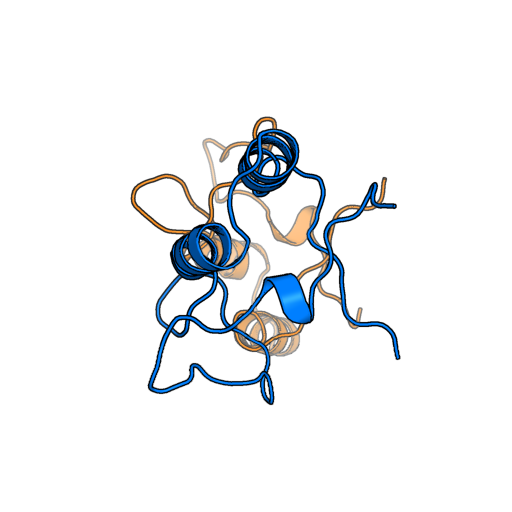00 22.48 63 HIS B N 1
ATOM 847 C CA . HIS B 1 41 ? 19.080 -6.100 5.790 1.00 23.02 63 HIS B CA 1
ATOM 848 C C . HIS B 1 41 ? 20.551 -6.319 6.152 1.00 23.92 63 HIS B C 1
ATOM 849 O O . HIS B 1 41 ? 20.985 -7.438 6.438 1.00 24.41 63 HIS B O 1
ATOM 856 N N . HIS B 1 42 ? 21.333 -5.242 6.073 1.00 25.03 64 HIS B N 1
ATOM 857 C CA . HIS B 1 42 ? 22.764 -5.310 6.316 1.00 26.07 64 HIS B CA 1
ATOM 858 C C . HIS B 1 42 ? 23.337 -3.924 6.530 1.00 27.29 64 HIS B C 1
ATOM 859 O O . HIS B 1 42 ? 22.643 -2.935 6.355 1.00 26.25 64 HIS B O 1
ATOM 866 N N . GLU B 1 43 ? 24.627 -3.863 6.845 1.00 28.08 65 GLU B N 1
ATOM 867 C CA . GLU B 1 43 ? 25.242 -2.598 7.214 1.00 30.62 65 GLU B CA 1
ATOM 868 C C . GLU B 1 43 ? 25.755 -1.809 6.015 1.00 31.00 65 GLU B C 1
ATOM 869 O O . GLU B 1 43 ? 25.796 -2.334 4.902 1.00 31.10 65 GLU B O 1
ATOM 875 N N . LYS B 1 44 ? 26.076 -0.535 6.245 1.00 32.27 66 LYS B N 1
ATOM 876 C CA . LYS B 1 44 ? 26.661 0.323 5.203 1.00 34.30 66 LYS B CA 1
ATOM 877 C C . LYS B 1 44 ? 27.837 -0.365 4.515 1.00 34.35 66 LYS B C 1
ATOM 878 O O . LYS B 1 44 ? 28.686 -0.941 5.198 1.00 34.70 66 LYS B O 1
ATOM 884 N N . PRO B 1 45 ? 27.913 -0.279 3.165 1.00 34.62 67 PRO B N 1
ATOM 885 C CA . PRO B 1 45 ? 27.220 0.695 2.319 1.00 34.52 67 PRO B CA 1
ATOM 886 C C . PRO B 1 45 ? 25.830 0.214 1.887 1.00 34.14 67 PRO B C 1
ATOM 887 O O . PRO B 1 45 ? 25.659 -0.963 1.533 1.00 34.63 67 PRO B O 1
ATOM 891 N N . GLY B 1 46 ? 24.852 1.114 1.951 1.00 33.80 68 GLY B N 1
ATOM 892 C CA . GLY B 1 46 ? 23.518 0.829 1.452 1.00 33.03 68 GLY B CA 1
ATOM 893 C C . GLY B 1 46 ? 22.742 -0.125 2.338 1.00 32.06 68 GLY B C 1
ATOM 894 O O . GLY B 1 46 ? 23.107 -0.353 3.485 1.00 32.60 68 GLY B O 1
ATOM 895 N N . GLY B 1 47 ? 21.650 -0.645 1.791 1.00 31.02 69 GLY B N 1
ATOM 896 C CA . GLY B 1 47 ? 20.772 -1.560 2.511 1.00 30.14 69 GLY B CA 1
ATOM 897 C C . GLY B 1 47 ? 20.001 -0.877 3.619 1.00 29.40 69 GLY B C 1
ATOM 898 O O . GLY B 1 47 ? 19.915 0.347 3.682 1.00 29.05 69 GLY B O 1
ATOM 899 N N . ILE B 1 48 ? 19.432 -1.702 4.493 1.00 29.26 70 ILE B N 1
ATOM 900 C CA . ILE B 1 48 ? 18.618 -1.260 5.592 1.00 29.71 70 ILE B CA 1
ATOM 901 C C . ILE B 1 48 ? 19.366 -1.696 6.843 1.00 29.38 70 ILE B C 1
ATOM 902 O O . ILE B 1 48 ? 19.444 -2.897 7.144 1.00 29.18 70 ILE B O 1
ATOM 907 N N . PRO B 1 49 ? 19.968 -0.730 7.561 1.00 30.07 71 PRO B N 1
ATOM 908 C CA . PRO B 1 49 ? 20.726 -1.119 8.731 1.00 30.34 71 PRO B CA 1
ATOM 909 C C . PRO B 1 49 ? 19.810 -1.488 9.892 1.00 30.64 71 PRO B C 1
ATOM 910 O O . PRO B 1 49 ? 18.715 -0.924 10.049 1.00 30.45 71 PRO B O 1
ATOM 914 N N . PHE B 1 50 ? 20.284 -2.412 10.706 1.00 30.87 72 PHE B N 1
ATOM 915 C CA . PHE B 1 50 ? 19.585 -2.814 11.919 1.00 31.27 72 PHE B CA 1
ATOM 916 C C . PHE B 1 50 ? 19.647 -1.699 12.956 1.00 32.75 72 PHE B C 1
ATOM 917 O O . PHE B 1 50 ? 20.603 -0.901 12.951 1.00 32.52 72 PHE B O 1
ATOM 925 N N . PRO B 1 51 ? 18.643 -1.640 13.855 1.00 33.16 73 PRO B N 1
ATOM 926 C CA . PRO B 1 51 ? 18.706 -0.722 14.999 1.00 33.94 73 PRO B CA 1
ATOM 927 C C . PRO B 1 51 ? 19.999 -0.906 15.788 1.00 34.68 73 PRO B C 1
ATOM 928 O O . PRO B 1 51 ? 20.583 -1.985 15.776 1.00 35.19 73 PRO B O 1
ATOM 932 N N . LYS B 1 52 ? 20.470 0.140 16.457 1.00 35.25 74 LYS B N 1
ATOM 933 C CA . LYS B 1 52 ? 21.545 -0.053 17.410 1.00 36.00 74 LYS B CA 1
ATOM 934 C C . LYS B 1 52 ? 20.976 -0.982 18.479 1.00 35.71 74 LYS B C 1
ATOM 935 O O . LYS B 1 52 ? 19.787 -0.897 18.811 1.00 36.90 74 LYS B O 1
ATOM 941 N N . ASN B 1 53 ? 21.820 -1.879 18.981 1.00 35.66 75 ASN B N 1
ATOM 942 C CA . ASN B 1 53 ? 21.427 -2.897 19.968 1.00 34.60 75 ASN B CA 1
ATOM 943 C C . ASN B 1 53 ? 20.795 -4.147 19.359 1.00 33.75 75 ASN B C 1
ATOM 944 O O . ASN B 1 53 ? 20.526 -5.104 20.082 1.00 33.63 75 ASN B O 1
ATOM 949 N N . HIS B 1 54 ? 20.543 -4.144 18.047 1.00 32.11 76 HIS B N 1
ATOM 950 C CA . HIS B 1 54 ? 20.057 -5.356 17.369 1.00 30.25 76 HIS B CA 1
ATOM 951 C C . HIS B 1 54 ? 21.107 -6.453 17.470 1.00 30.20 76 HIS B C 1
ATOM 952 O O . HIS B 1 54 ? 22.298 -6.154 17.452 1.00 29.93 76 HIS B O 1
ATOM 959 N N . PRO B 1 55 ? 20.672 -7.727 17.566 1.00 29.34 77 PRO B N 1
ATOM 960 C CA . PRO B 1 55 ? 21.595 -8.855 17.496 1.00 29.55 77 PRO B CA 1
ATOM 961 C C . PRO B 1 55 ? 22.510 -8.801 16.281 1.00 30.33 77 PRO B C 1
ATOM 962 O O . PRO B 1 55 ? 22.106 -8.318 15.217 1.00 31.26 77 PRO B O 1
ATOM 966 N N . VAL B 1 56 ? 23.719 -9.326 16.441 1.00 31.86 78 VAL B N 1
ATOM 967 C CA . VAL B 1 56 ? 24.688 -9.387 15.354 1.00 33.16 78 VAL B CA 1
ATOM 968 C C . VAL B 1 56 ? 24.839 -10.842 14.888 1.00 33.29 78 VAL B C 1
ATOM 969 O O . VAL B 1 56 ? 24.496 -11.758 15.627 1.00 33.94 78 VAL B O 1
ATOM 973 N N . LYS B 1 57 ? 25.342 -11.065 13.671 1.00 33.91 79 LYS B N 1
ATOM 974 C CA . LYS B 1 57 ? 25.465 -12.420 13.123 1.00 34.43 79 LYS B CA 1
ATOM 975 C C . LYS B 1 57 ? 26.301 -13.393 13.987 1.00 34.46 79 LYS B C 1
ATOM 976 O O . LYS B 1 57 ? 27.306 -12.983 14.580 1.00 34.50 79 LYS B O 1
ATOM 982 N N . PRO B 1 58 ? 25.894 -14.681 14.053 1.00 34.40 80 PRO B N 1
ATOM 983 C CA . PRO B 1 58 ? 26.684 -15.681 14.765 1.00 35.03 80 PRO B CA 1
ATOM 984 C C . PRO B 1 58 ? 27.918 -16.098 13.966 1.00 35.63 80 PRO B C 1
ATOM 985 O O . PRO B 1 58 ? 28.022 -15.768 12.770 1.00 35.44 80 PRO B O 1
ATOM 989 N N . ALA B 1 59 ? 28.831 -16.822 14.615 1.00 37.02 81 ALA B N 1
ATOM 990 C CA . ALA B 1 59 ? 30.030 -17.325 13.938 1.00 37.82 81 ALA B CA 1
ATOM 991 C C . ALA B 1 59 ? 29.697 -18.456 12.958 1.00 38.28 81 ALA B C 1
ATOM 992 O O . ALA B 1 59 ? 30.230 -18.505 11.845 1.00 38.84 81 ALA B O 1
ATOM 994 N N . ASP B 1 60 ? 28.812 -19.356 13.377 1.00 38.41 82 ASP B N 1
ATOM 995 C CA . ASP B 1 60 ? 28.348 -20.451 12.525 1.00 37.97 82 ASP B CA 1
ATOM 996 C C . ASP B 1 60 ? 26.908 -20.202 12.091 1.00 36.94 82 ASP B C 1
ATOM 997 O O . ASP B 1 60 ? 26.029 -19.918 12.917 1.00 37.56 82 ASP B O 1
ATOM 1002 N N . GLY B 1 61 ? 26.674 -20.304 10.791 1.00 35.01 83 GLY B N 1
ATOM 1003 C CA . GLY B 1 61 ? 25.340 -20.149 10.245 1.00 32.57 83 GLY B CA 1
ATOM 1004 C C . GLY B 1 61 ? 24.875 -18.709 10.135 1.00 30.24 83 GLY B C 1
ATOM 1005 O O . GLY B 1 61 ? 25.556 -17.778 10.587 1.00 30.26 83 GLY B O 1
ATOM 1006 N N . PRO B 1 62 ? 23.713 -18.519 9.504 1.00 29.13 84 PRO B N 1
ATOM 1007 C CA . PRO B 1 62 ? 23.167 -17.175 9.336 1.00 27.74 84 PRO B CA 1
ATOM 1008 C C . PRO B 1 62 ? 22.501 -16.666 10.610 1.00 26.60 84 PRO B C 1
ATOM 1009 O O . PRO B 1 62 ? 22.153 -17.459 11.487 1.00 25.81 84 PRO B O 1
ATOM 1013 N N . MET B 1 63 ? 22.336 -15.349 10.698 1.00 24.38 85 MET B N 1
ATOM 1014 C CA . MET B 1 63 ? 21.483 -14.788 11.747 1.00 22.90 85 MET B CA 1
ATOM 1015 C C . MET B 1 63 ? 20.084 -15.334 11.511 1.00 21.27 85 MET B C 1
ATOM 1016 O O . MET B 1 63 ? 19.583 -15.336 10.389 1.00 22.22 85 MET B O 1
ATOM 1021 N N . ARG B 1 64 ? 19.472 -15.831 12.580 1.00 19.66 86 ARG B N 1
ATOM 1022 C CA . ARG B 1 64 ? 18.214 -16.573 12.480 1.00 19.78 86 ARG B CA 1
ATOM 1023 C C . ARG B 1 64 ? 17.008 -15.627 12.477 1.00 20.14 86 ARG B C 1
ATOM 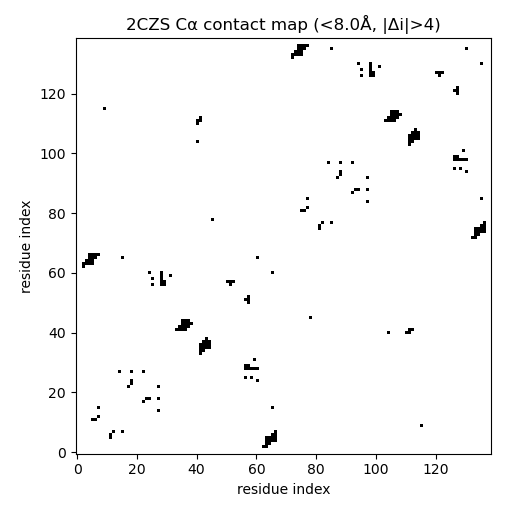1024 O O . ARG B 1 64 ? 16.241 -15.575 13.449 1.00 20.42 86 ARG B O 1
ATOM 1032 N N . CYS B 1 65 ? 16.838 -14.899 11.367 1.00 19.00 87 CYS B N 1
ATOM 1033 C CA . CYS B 1 65 ? 15.787 -13.891 11.270 1.00 18.75 87 CYS B CA 1
ATOM 1034 C C . CYS B 1 65 ? 14.420 -14.399 11.662 1.00 18.53 87 CYS B C 1
ATOM 1035 O O . CYS B 1 65 ? 13.733 -13.762 12.477 1.00 19.04 87 CYS B O 1
ATOM 1038 N N . LEU B 1 66 ? 14.023 -15.523 11.062 1.00 17.48 88 LEU B N 1
ATOM 1039 C CA . LEU B 1 66 ? 12.667 -16.038 11.125 1.00 19.29 88 LEU B CA 1
ATOM 1040 C C . LEU B 1 66 ? 12.363 -16.671 12.464 1.00 19.66 88 LEU B C 1
ATOM 1041 O O . LEU B 1 66 ? 11.206 -16.928 12.756 1.00 21.34 88 LEU B O 1
ATOM 1046 N N . PHE B 1 67 ? 13.390 -16.860 13.280 1.00 19.71 89 PHE B N 1
ATOM 1047 C CA . PHE B 1 67 ? 13.173 -17.377 14.649 1.00 19.83 89 PHE B CA 1
ATOM 1048 C C . PHE B 1 67 ? 12.529 -16.266 15.489 1.00 19.24 89 PHE B C 1
ATOM 1049 O O . PHE B 1 67 ? 11.561 -16.515 16.221 1.00 20.69 89 PHE B O 1
ATOM 1057 N N . CYS B 1 68 ? 13.028 -15.046 15.348 1.00 18.35 90 CYS B N 1
ATOM 1058 C CA . CYS B 1 68 ? 12.509 -13.919 16.117 1.00 19.03 90 CYS B CA 1
ATOM 1059 C C . CYS B 1 68 ? 11.398 -13.162 15.442 1.00 19.78 90 CYS B C 1
ATOM 1060 O O . CYS B 1 68 ? 10.548 -12.587 16.134 1.00 19.73 90 CYS B O 1
ATOM 1063 N N . HIS B 1 69 ? 11.452 -13.083 14.107 1.00 18.93 91 HIS B N 1
ATOM 1064 C CA . HIS B 1 69 ? 10.486 -12.333 13.292 1.00 19.31 91 HIS B CA 1
ATOM 1065 C C . HIS B 1 69 ? 9.676 -13.340 12.500 1.00 20.91 91 HIS B C 1
ATOM 1066 O O . HIS B 1 69 ? 10.109 -13.852 11.464 1.00 20.97 91 HIS B O 1
ATOM 1073 N N . LYS B 1 70 ? 8.507 -13.672 13.028 1.00 21.51 92 LYS B N 1
ATOM 1074 C CA . LYS B 1 70 ? 7.684 -14.688 12.388 1.00 22.66 92 LYS B CA 1
ATOM 1075 C C . LYS B 1 70 ? 7.010 -14.132 11.127 1.00 22.15 92 LYS B C 1
ATOM 1076 O O . LYS B 1 70 ? 6.825 -12.930 10.989 1.00 22.11 92 LYS B O 1
ATOM 1082 N N . PHE B 1 71 ? 6.651 -14.999 10.185 1.00 23.80 93 PHE B N 1
ATOM 1083 C CA . PHE B 1 71 ? 5.751 -14.541 9.124 1.00 24.97 93 PHE B CA 1
ATOM 1084 C C . PHE B 1 71 ? 4.368 -14.222 9.733 1.00 26.22 93 PHE B C 1
ATOM 1085 O O . PHE B 1 71 ? 3.954 -14.862 10.709 1.00 26.52 93 PHE B O 1
ATOM 1093 N N . LYS B 1 72 ? 3.666 -13.253 9.158 1.00 28.21 94 LYS B N 1
ATOM 1094 C CA . LYS B 1 72 ? 2.219 -13.120 9.392 1.00 29.39 94 LYS B CA 1
ATOM 1095 C C . LYS B 1 72 ? 1.538 -14.258 8.628 1.00 30.31 94 LYS B C 1
ATOM 1096 O O . LYS B 1 72 ? 2.206 -15.017 7.910 1.00 30.92 94 LYS B O 1
ATOM 1102 N N . LEU B 1 73 ? 0.216 -14.370 8.779 1.00 31.28 95 LEU B N 1
ATOM 1103 C CA . LEU B 1 73 ? -0.596 -15.460 8.177 1.00 32.31 95 LEU B CA 1
ATOM 1104 C C . LEU B 1 73 ? -0.226 -16.868 8.681 1.00 33.21 95 LEU B C 1
ATOM 1105 O O . LEU B 1 73 ? -0.339 -17.876 7.951 1.00 32.16 95 LEU B O 1
ATOM 1110 N N . GLU B 1 74 ? 0.194 -16.932 9.941 1.00 34.03 96 GLU B N 1
ATOM 1111 C CA . GLU B 1 74 ? 0.521 -18.198 10.572 1.00 35.64 96 GLU B CA 1
ATOM 1112 C C . GLU B 1 74 ? -0.317 -18.451 11.824 1.00 35.68 96 GLU B C 1
ATOM 1113 O O . GLU B 1 74 ? -0.369 -19.584 12.312 1.00 36.23 96 GLU B O 1
#

Organism: Geobacter sulfurreducens (strain ATCC 51573 / DSM 12127 / PCA) (NCBI:txid243231)

Sequence (139 aa):
VRTKKVPLDTNHKRFYDAFAQGAGKLDLDRQCVECHHEKPGGIPFPKNHPVKPADGPMRCLFCHKFKLEHVRTKKVPLDTNHKRFYDAFAQGAGKLDLDRQCVECHHEKPGGIPFPKNHPVKPADGPMRCLFCHKFKLE

Secondary structure (DSSP, 8-state):
-PPPPBP-STTTHHHHHHHHTT--HHHHHHHHTTTS-SSSSS-PPPTT-----SSS---HHHHS-BSS--/-PPPPBP-STTTHHHHHHHHTT--HHHHHHHHTTTB-PSSSSBPPPTT-----SSS---HHHHS-BS--

Solvent-accessible surface area: 11289 Å² total; per-residue (Å²): 201,219,81,173,99,17,60,91,64,129,110,32,114,128,22,23,69,23,53,89,150,64,36,40,67,88,79,2,3,123,55,23,80,117,70,62,54,100,166,121,50,23,74,45,48,94,172,143,47,87,118,122,57,106,133,36,8,34,132,28,6,125,74,58,89,4,91,139,105,227,204,194,70,170,74,16,63,90,65,111,64,34,112,122,17,23,69,25,56,91,154,63,35,38,89,82,89,6,2,125,69,22,69,102,67,64,57,102,139,126,43,35,54,54,54,97,193,146,54,87,135,125,58,108,130,38,9,30,131,26,7,123,73,56,74,9,98,140,164

Foldseek 3Di:
DADAADDPDPVCVVVVVCVVVPDDQLVVLVVVCVQEDPDDHHNDDDPPPDDADPPGGDRCCVRHPHPPDD/DADAADDCDDVCVVVVVVVVVPDDQLVVLVVVCVAEDDPPHHNDDDVVDDDADPPGGDRCCVRHPHPPD

CATH classification: 1.10.1130.20

Nearest PDB structures (foldseek):
  2czs-assembly1_A  TM=1.010E+00  e=1.272E-12  Geobacter sulfurreducens PCA
  2czs-assembly1_A  TM=1.014E+00  e=1.256E-13  Geobacter sulfurreducens PCA